Protein AF-A0A165GI80-F1 (afdb_monomer_lite)

Structure (mmCIF, N/CA/C/O backbone):
data_AF-A0A165GI80-F1
#
_entry.id   AF-A0A165GI80-F1
#
loop_
_atom_site.group_PDB
_atom_site.id
_atom_site.type_symbol
_atom_site.label_atom_id
_atom_site.label_alt_id
_atom_site.label_comp_id
_atom_site.label_asym_id
_atom_site.label_entity_id
_atom_site.label_seq_id
_atom_site.pdbx_PDB_ins_code
_atom_site.Cartn_x
_atom_site.Cartn_y
_atom_site.Cartn_z
_atom_site.occupancy
_atom_site.B_iso_or_equiv
_atom_site.auth_seq_id
_atom_site.auth_comp_id
_atom_site.auth_asym_id
_atom_site.auth_atom_id
_atom_site.pdbx_PDB_model_num
ATOM 1 N N . MET A 1 1 ? -18.991 0.329 0.826 1.00 58.81 1 MET A N 1
ATOM 2 C CA . MET A 1 1 ? -17.826 -0.432 1.341 1.00 58.81 1 MET A CA 1
ATOM 3 C C . MET A 1 1 ? -17.377 0.219 2.638 1.00 58.81 1 MET A C 1
ATOM 5 O O . MET A 1 1 ? -17.502 1.433 2.725 1.00 58.81 1 MET A O 1
ATOM 9 N N . LYS A 1 2 ? -16.945 -0.561 3.637 1.00 80.25 2 LYS A N 1
ATOM 10 C CA . LYS A 1 2 ? -16.537 -0.055 4.958 1.00 80.25 2 LYS A CA 1
ATOM 11 C C . LYS A 1 2 ? -15.014 0.068 5.020 1.00 80.25 2 LYS A C 1
ATOM 13 O O . LYS A 1 2 ? -14.326 -0.814 4.509 1.00 80.25 2 LYS A O 1
ATOM 18 N N . ASP A 1 3 ? -14.537 1.133 5.648 1.00 90.56 3 ASP A N 1
ATOM 19 C CA . ASP A 1 3 ? -13.119 1.329 5.944 1.00 90.56 3 ASP A CA 1
ATOM 20 C C . ASP A 1 3 ? -12.696 0.386 7.079 1.00 90.56 3 ASP A C 1
ATOM 22 O O . ASP A 1 3 ? -13.454 0.160 8.028 1.00 90.56 3 ASP A O 1
ATOM 26 N N . ILE A 1 4 ? -11.514 -0.213 6.945 1.00 93.44 4 ILE A N 1
ATOM 27 C CA . ILE A 1 4 ? -10.971 -1.189 7.895 1.00 93.44 4 ILE A CA 1
ATOM 28 C C . ILE A 1 4 ? -9.681 -0.624 8.479 1.00 93.44 4 ILE A C 1
ATOM 30 O O . ILE A 1 4 ? -8.802 -0.215 7.726 1.00 93.44 4 ILE A O 1
ATOM 34 N N . GLU A 1 5 ? -9.554 -0.611 9.800 1.00 95.50 5 GLU A N 1
ATOM 35 C CA . GLU A 1 5 ? -8.328 -0.171 10.468 1.00 95.50 5 GLU A CA 1
ATOM 36 C C . GLU A 1 5 ? -7.202 -1.196 10.291 1.00 95.50 5 GLU A C 1
ATOM 38 O O . GLU A 1 5 ? -7.407 -2.402 10.464 1.00 95.50 5 GLU A O 1
ATOM 43 N N . PHE A 1 6 ? -6.006 -0.712 9.963 1.00 95.31 6 PHE A N 1
ATOM 44 C CA . PHE A 1 6 ? -4.783 -1.504 9.894 1.00 95.31 6 PHE A CA 1
ATOM 45 C C . PHE A 1 6 ? -3.704 -0.913 10.798 1.00 95.31 6 PHE A C 1
ATOM 47 O O . PHE A 1 6 ? -3.725 0.281 11.087 1.00 95.31 6 PHE A O 1
ATOM 54 N N . TRP A 1 7 ? -2.755 -1.753 11.211 1.00 96.12 7 TRP A N 1
ATOM 55 C CA . TRP A 1 7 ? -1.645 -1.366 12.096 1.00 96.12 7 TRP A CA 1
ATOM 56 C C . TRP A 1 7 ? -0.256 -1.734 11.540 1.00 96.12 7 TRP A C 1
ATOM 58 O O . TRP A 1 7 ? 0.767 -1.416 12.145 1.00 96.12 7 TRP A O 1
ATOM 68 N N . ARG A 1 8 ? -0.186 -2.396 10.375 1.00 96.25 8 ARG A N 1
ATOM 69 C CA . ARG A 1 8 ? 1.077 -2.727 9.694 1.00 96.25 8 ARG A CA 1
ATOM 70 C C . ARG A 1 8 ? 0.877 -2.989 8.207 1.00 96.25 8 ARG A C 1
ATOM 72 O O . ARG A 1 8 ? -0.082 -3.663 7.822 1.00 96.25 8 ARG A O 1
ATOM 79 N N . VAL A 1 9 ? 1.835 -2.553 7.393 1.00 96.38 9 VAL A N 1
ATOM 80 C CA . VAL A 1 9 ? 1.894 -2.826 5.948 1.00 96.38 9 VAL A CA 1
ATOM 81 C C . VAL A 1 9 ? 3.196 -3.529 5.558 1.00 96.38 9 VAL A C 1
ATOM 83 O O . VAL A 1 9 ? 4.232 -3.344 6.196 1.00 96.38 9 VAL A O 1
ATOM 86 N N . SER A 1 10 ? 3.127 -4.338 4.504 1.00 96.62 10 SER A N 1
ATOM 87 C CA . SER A 1 10 ? 4.260 -4.926 3.787 1.00 96.62 10 SER A CA 1
ATOM 88 C C . SER A 1 10 ? 4.109 -4.588 2.309 1.00 96.62 10 SER A C 1
ATOM 90 O O . SER A 1 10 ? 3.096 -4.945 1.703 1.00 96.62 10 SER A O 1
ATOM 92 N N . LEU A 1 11 ? 5.086 -3.889 1.743 1.00 95.50 11 LEU A N 1
ATOM 93 C CA . LEU A 1 11 ? 5.107 -3.414 0.362 1.00 95.50 11 LEU A CA 1
ATOM 94 C C . LEU A 1 11 ? 6.454 -3.821 -0.251 1.00 95.50 11 LEU A C 1
ATOM 96 O O . LEU A 1 11 ? 7.480 -3.242 0.101 1.00 95.50 11 LEU A O 1
ATOM 100 N N . ASN A 1 12 ? 6.467 -4.817 -1.146 1.00 92.44 12 ASN A N 1
ATOM 101 C CA . ASN A 1 12 ? 7.707 -5.508 -1.534 1.00 92.44 12 ASN A CA 1
ATOM 102 C C . ASN A 1 12 ? 8.447 -6.032 -0.280 1.00 92.44 12 ASN A C 1
ATOM 104 O O . ASN A 1 12 ? 7.811 -6.556 0.636 1.00 92.44 12 ASN A O 1
ATOM 108 N N . ASP A 1 13 ? 9.766 -5.837 -0.215 1.00 90.94 13 ASP A N 1
ATOM 109 C CA . ASP A 1 13 ? 10.611 -6.204 0.929 1.00 90.94 13 ASP A CA 1
ATOM 110 C C . ASP A 1 13 ? 10.507 -5.214 2.105 1.00 90.94 13 ASP A C 1
ATOM 112 O O . ASP A 1 13 ? 11.137 -5.401 3.147 1.00 90.94 13 ASP A O 1
ATOM 116 N N . TRP A 1 14 ? 9.729 -4.137 1.958 1.00 94.94 14 TRP A N 1
ATOM 117 C CA . TRP A 1 14 ? 9.594 -3.105 2.977 1.00 94.94 14 TRP A CA 1
ATOM 118 C C . TRP A 1 14 ? 8.416 -3.390 3.908 1.00 94.94 14 TRP A C 1
ATOM 120 O O . TRP A 1 14 ? 7.280 -3.561 3.469 1.00 94.94 14 TRP A O 1
ATOM 130 N N . VAL A 1 15 ? 8.678 -3.403 5.214 1.00 95.38 15 VAL A N 1
ATOM 131 C CA . VAL A 1 15 ? 7.687 -3.686 6.259 1.00 95.38 15 VAL A CA 1
ATOM 132 C C . VAL A 1 15 ? 7.680 -2.547 7.265 1.00 95.38 15 VAL A C 1
ATOM 134 O O . VAL A 1 15 ? 8.741 -2.133 7.729 1.00 95.38 15 VAL A O 1
ATOM 137 N N . TYR A 1 16 ? 6.492 -2.077 7.647 1.00 96.19 16 TYR A N 1
ATOM 138 C CA . TYR A 1 16 ? 6.375 -0.959 8.579 1.00 96.19 16 TYR A CA 1
ATOM 139 C C . TYR A 1 16 ? 5.119 -1.037 9.445 1.00 96.19 16 TYR A C 1
ATOM 141 O O . TYR A 1 16 ? 4.028 -1.341 8.954 1.00 96.19 16 TYR A O 1
ATOM 149 N N . GLU A 1 17 ? 5.284 -0.760 10.737 1.00 96.38 17 GLU A N 1
ATOM 150 C CA . GLU A 1 17 ? 4.185 -0.624 11.695 1.00 96.38 17 GLU A CA 1
ATOM 151 C C . GLU A 1 17 ? 3.607 0.788 11.599 1.00 96.38 17 GLU A C 1
ATOM 153 O O . GLU A 1 17 ? 4.319 1.785 11.695 1.00 96.38 17 GLU A O 1
ATOM 158 N N . VAL A 1 18 ? 2.308 0.874 11.331 1.00 95.19 18 VAL A N 1
ATOM 159 C CA . VAL A 1 18 ? 1.626 2.128 11.015 1.00 95.19 18 VAL A CA 1
ATOM 160 C C . VAL A 1 18 ? 0.128 1.968 11.185 1.00 95.19 18 VAL A C 1
ATOM 162 O O . VAL A 1 18 ? -0.458 1.015 10.679 1.00 95.19 18 VAL A O 1
ATOM 165 N N . ASN A 1 19 ? -0.503 2.959 11.805 1.00 95.31 19 ASN A N 1
ATOM 166 C CA . ASN A 1 19 ? -1.953 3.027 11.864 1.00 95.31 19 ASN A CA 1
ATOM 167 C C . ASN A 1 19 ? -2.530 3.716 10.626 1.00 95.31 19 ASN A C 1
ATOM 169 O O . ASN A 1 19 ? -1.995 4.709 10.115 1.00 95.31 19 ASN A O 1
ATOM 173 N N . GLY A 1 20 ? -3.651 3.194 10.153 1.00 95.00 20 GLY A N 1
ATOM 174 C CA . GLY A 1 20 ? -4.383 3.778 9.046 1.00 95.00 20 GLY A CA 1
ATOM 175 C C . GLY A 1 20 ? -5.684 3.051 8.769 1.00 95.00 20 GLY A C 1
ATOM 176 O O . GLY A 1 20 ? -6.081 2.140 9.494 1.00 95.00 20 GLY A O 1
ATOM 177 N N . THR A 1 21 ? -6.348 3.451 7.692 1.00 95.88 21 THR A N 1
ATOM 178 C CA . THR A 1 21 ? -7.526 2.754 7.183 1.00 95.88 21 THR A CA 1
ATOM 179 C C . THR A 1 21 ? -7.298 2.283 5.759 1.00 95.88 21 THR A C 1
ATOM 181 O O . THR A 1 21 ? -6.634 2.943 4.959 1.00 95.88 21 THR A O 1
ATOM 184 N N . ILE A 1 22 ? -7.837 1.109 5.447 1.00 95.06 22 ILE A N 1
ATOM 185 C CA . ILE A 1 22 ? -7.825 0.533 4.112 1.00 95.06 22 ILE A CA 1
ATOM 186 C C . ILE A 1 22 ? -9.248 0.336 3.607 1.00 95.06 22 ILE A C 1
ATOM 188 O O . ILE A 1 22 ? -10.136 -0.129 4.329 1.00 95.06 22 ILE A O 1
ATOM 192 N N . ARG A 1 23 ? -9.449 0.638 2.327 1.00 93.56 23 ARG A N 1
ATOM 193 C CA . ARG A 1 23 ? -10.662 0.305 1.585 1.00 93.56 23 ARG A CA 1
ATOM 194 C C . ARG A 1 23 ? -10.291 -0.531 0.370 1.00 93.56 23 ARG A C 1
ATOM 196 O O . ARG A 1 23 ? -9.523 -0.100 -0.480 1.00 93.56 23 ARG A O 1
ATOM 203 N N . ARG A 1 24 ? -10.854 -1.734 0.271 1.00 90.31 24 ARG A N 1
ATOM 204 C CA . ARG A 1 24 ? -10.589 -2.674 -0.830 1.00 90.31 24 ARG A CA 1
ATOM 205 C C . ARG A 1 24 ? -11.621 -2.566 -1.951 1.00 90.31 24 ARG A C 1
ATOM 207 O O . ARG A 1 24 ? -12.787 -2.293 -1.686 1.00 90.31 24 ARG A O 1
ATOM 214 N N . SER A 1 25 ? -11.206 -2.880 -3.172 1.00 89.00 25 SER A N 1
ATOM 215 C CA . SER A 1 25 ? -12.052 -3.081 -4.355 1.00 89.00 25 SER A CA 1
ATOM 216 C C . SER A 1 25 ? -11.587 -4.326 -5.126 1.00 89.00 25 SER A C 1
ATOM 218 O O . SER A 1 25 ? -10.579 -4.933 -4.765 1.00 89.00 25 SER A O 1
ATOM 220 N N . SER A 1 26 ? -12.288 -4.719 -6.193 1.00 86.19 26 SER A N 1
ATOM 221 C CA . SER A 1 26 ? -11.850 -5.834 -7.051 1.00 86.19 26 SER A CA 1
ATOM 222 C C . SER A 1 26 ? -10.535 -5.558 -7.790 1.00 86.19 26 SER A C 1
ATOM 224 O O . SER A 1 26 ? -9.814 -6.495 -8.114 1.00 86.19 26 SER A O 1
ATOM 226 N N . ASN A 1 27 ? -10.221 -4.284 -8.039 1.00 89.44 27 ASN A N 1
ATOM 227 C CA . ASN A 1 27 ? -9.128 -3.868 -8.921 1.00 89.44 27 ASN A CA 1
ATOM 228 C C . ASN A 1 27 ? -8.001 -3.158 -8.162 1.00 89.44 27 ASN A C 1
ATOM 230 O O . ASN A 1 27 ? -7.134 -2.560 -8.786 1.00 89.44 27 ASN A O 1
ATOM 234 N N . GLY A 1 2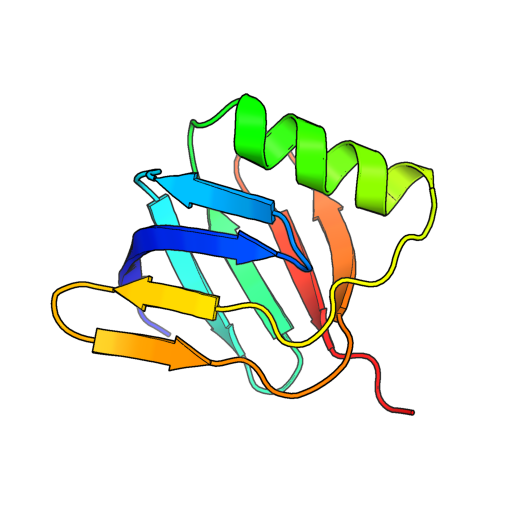8 ? -8.017 -3.160 -6.829 1.00 93.62 28 GLY A N 1
ATOM 235 C CA . GLY A 1 28 ? -7.112 -2.314 -6.058 1.00 93.62 28 GLY A CA 1
ATOM 236 C C . GLY A 1 28 ? -7.560 -2.059 -4.629 1.00 93.62 28 GLY A C 1
ATOM 237 O O . GLY A 1 28 ? -8.589 -2.572 -4.178 1.00 93.62 28 GLY A O 1
ATOM 238 N N . PHE A 1 29 ? -6.815 -1.211 -3.935 1.00 94.75 29 PHE A N 1
ATOM 239 C CA . PHE A 1 29 ? -7.163 -0.728 -2.606 1.00 94.75 29 PHE A CA 1
ATOM 240 C C . PHE A 1 29 ? -6.694 0.712 -2.383 1.00 94.75 29 PHE A C 1
ATOM 242 O O . PHE A 1 29 ? -5.754 1.196 -3.005 1.00 94.75 29 PHE A O 1
ATOM 249 N N . GLU A 1 30 ? -7.389 1.398 -1.486 1.00 95.50 30 GLU A N 1
ATOM 250 C CA . GLU A 1 30 ? -7.087 2.745 -1.018 1.00 95.50 30 GLU A CA 1
ATOM 251 C C . GLU A 1 30 ? -6.527 2.647 0.402 1.00 95.50 30 GLU A C 1
ATOM 253 O O . GLU A 1 30 ? -7.144 2.013 1.260 1.00 95.50 30 GLU A O 1
ATOM 258 N N . LEU A 1 31 ? -5.374 3.266 0.646 1.00 95.56 31 LEU A N 1
ATOM 259 C CA . LEU A 1 31 ? -4.772 3.442 1.964 1.00 95.56 31 LEU A CA 1
ATOM 260 C C . LEU A 1 31 ? -4.954 4.889 2.422 1.00 95.56 31 LEU A C 1
ATOM 262 O O . LEU A 1 31 ? -4.758 5.820 1.643 1.00 95.56 31 LEU A O 1
ATOM 266 N N . ARG A 1 32 ? -5.247 5.079 3.706 1.00 95.94 32 ARG A N 1
ATOM 267 C CA . ARG A 1 32 ? -5.199 6.377 4.384 1.00 95.94 32 ARG A CA 1
ATOM 268 C C . ARG A 1 32 ? -4.370 6.233 5.643 1.00 95.94 32 ARG A C 1
ATOM 270 O O . ARG A 1 32 ? -4.638 5.352 6.457 1.00 95.94 32 ARG A O 1
ATOM 277 N N . THR A 1 33 ? -3.360 7.072 5.803 1.00 95.06 33 THR A N 1
ATOM 278 C CA . THR A 1 33 ? -2.489 7.074 6.980 1.00 95.06 33 THR A CA 1
ATOM 279 C C . THR A 1 33 ? -1.837 8.438 7.140 1.00 95.06 33 THR A C 1
ATOM 281 O O . THR A 1 33 ? -1.581 9.125 6.154 1.00 95.06 33 THR A O 1
ATOM 284 N N . GLU A 1 34 ? -1.535 8.816 8.377 1.00 94.69 34 GLU A N 1
ATOM 285 C CA . GLU A 1 34 ? -0.737 10.003 8.695 1.00 94.69 34 GLU A CA 1
ATOM 286 C C . GLU A 1 34 ? 0.774 9.721 8.652 1.00 94.69 34 GLU A C 1
ATOM 288 O O . GLU A 1 34 ? 1.577 10.635 8.805 1.00 94.69 34 GLU A O 1
ATOM 293 N N . SER A 1 35 ? 1.192 8.468 8.423 1.00 95.06 35 SER A N 1
ATOM 294 C CA . SER A 1 35 ? 2.612 8.116 8.366 1.00 95.06 35 SER A CA 1
ATOM 295 C C . SER A 1 35 ? 3.297 8.719 7.142 1.00 95.06 35 SER A C 1
ATOM 297 O O . SER A 1 35 ? 3.158 8.229 6.018 1.00 95.06 35 SER A O 1
ATOM 299 N N . GLU A 1 36 ? 4.122 9.735 7.381 1.00 94.88 36 GLU A N 1
ATOM 300 C CA . GLU A 1 36 ? 4.967 10.340 6.350 1.00 94.88 36 GLU A CA 1
ATOM 301 C C . GLU A 1 36 ? 5.974 9.344 5.760 1.00 94.88 36 GLU A C 1
ATOM 303 O O . GLU A 1 36 ? 6.324 9.449 4.589 1.00 94.88 36 GLU A O 1
ATOM 308 N N . THR A 1 37 ? 6.384 8.317 6.511 1.00 95.44 37 THR A N 1
ATOM 309 C CA . THR A 1 37 ? 7.272 7.263 6.001 1.00 95.44 37 THR A CA 1
ATOM 310 C C . THR A 1 37 ? 6.586 6.403 4.939 1.00 95.44 37 THR A C 1
ATOM 312 O O . THR A 1 37 ? 7.151 6.189 3.866 1.00 95.44 37 THR A O 1
ATOM 315 N N . VAL A 1 38 ? 5.352 5.951 5.193 1.00 95.31 38 VAL A N 1
ATOM 316 C CA . VAL A 1 38 ? 4.567 5.190 4.204 1.00 95.31 38 VAL A CA 1
ATOM 317 C C . VAL A 1 38 ? 4.257 6.060 2.987 1.00 95.31 38 VAL A C 1
ATOM 319 O O . VAL A 1 38 ? 4.406 5.608 1.852 1.00 95.31 38 VAL A O 1
ATOM 322 N N . LYS A 1 39 ? 3.877 7.325 3.213 1.00 95.62 39 LYS A N 1
ATOM 323 C CA . LYS A 1 39 ? 3.633 8.296 2.140 1.00 95.62 39 LYS A CA 1
ATOM 324 C C . LYS A 1 39 ? 4.878 8.512 1.281 1.00 95.62 39 LYS A C 1
ATOM 326 O O . LYS A 1 39 ? 4.775 8.461 0.062 1.00 95.62 39 LYS A O 1
ATOM 331 N N . ALA A 1 40 ? 6.047 8.719 1.883 1.00 95.44 40 ALA A N 1
ATOM 332 C CA . ALA A 1 40 ? 7.296 8.915 1.152 1.00 95.44 40 ALA A CA 1
ATOM 333 C C . ALA A 1 40 ? 7.670 7.680 0.318 1.00 95.44 40 ALA A C 1
ATOM 335 O O . ALA A 1 40 ? 8.048 7.821 -0.844 1.00 95.44 40 ALA A O 1
ATOM 336 N N . PHE A 1 41 ? 7.504 6.474 0.873 1.00 95.88 41 PHE A N 1
ATOM 337 C CA . PHE A 1 41 ? 7.736 5.230 0.137 1.00 95.88 41 PHE A CA 1
ATOM 338 C C . PHE A 1 41 ? 6.820 5.116 -1.088 1.00 95.88 41 PHE A C 1
ATOM 340 O O . PHE A 1 41 ? 7.301 4.900 -2.198 1.00 95.88 41 PHE A O 1
ATOM 347 N N . LEU A 1 42 ? 5.508 5.291 -0.900 1.00 96.31 42 LEU A N 1
ATOM 348 C CA . LEU A 1 42 ? 4.525 5.160 -1.979 1.00 96.31 42 LEU A CA 1
ATOM 349 C C . LEU A 1 42 ? 4.664 6.273 -3.023 1.00 96.31 42 LEU A C 1
ATOM 351 O O . LEU A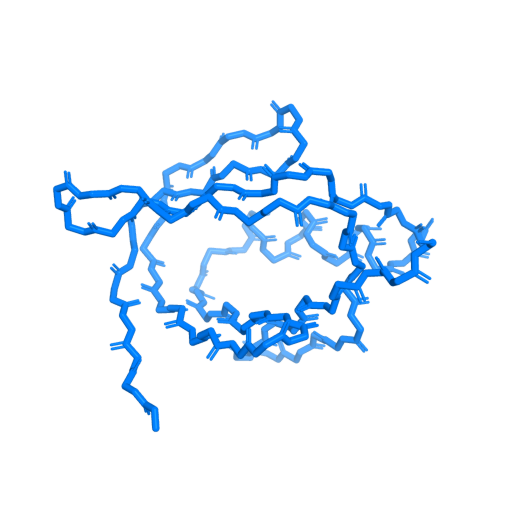 1 42 ? 4.504 6.008 -4.211 1.00 96.31 42 LEU A O 1
ATOM 355 N N . ARG A 1 43 ? 5.027 7.490 -2.601 1.00 96.19 43 ARG A N 1
ATOM 356 C CA . ARG A 1 43 ? 5.341 8.600 -3.506 1.00 96.19 43 ARG A CA 1
ATOM 357 C C . ARG A 1 43 ? 6.534 8.270 -4.395 1.00 96.19 43 ARG A C 1
ATOM 359 O O . ARG A 1 43 ? 6.418 8.409 -5.604 1.00 96.19 43 ARG A O 1
ATOM 366 N N . ARG A 1 44 ? 7.630 7.766 -3.819 1.00 96.25 44 ARG A N 1
ATOM 367 C CA . ARG A 1 44 ? 8.796 7.298 -4.583 1.00 96.25 44 ARG A CA 1
ATOM 368 C C . ARG A 1 44 ? 8.392 6.228 -5.597 1.00 96.25 44 ARG A C 1
ATOM 370 O O . ARG A 1 44 ? 8.789 6.312 -6.752 1.00 96.25 44 ARG A O 1
ATOM 377 N N . CYS A 1 45 ? 7.583 5.247 -5.187 1.00 96.62 45 CYS A N 1
ATOM 378 C CA . CYS A 1 45 ? 7.106 4.221 -6.113 1.00 96.62 45 CYS A CA 1
ATOM 379 C C . CYS A 1 45 ? 6.269 4.809 -7.256 1.00 96.62 45 CYS A C 1
ATOM 381 O O . CYS A 1 45 ? 6.409 4.368 -8.388 1.00 96.62 45 CYS A O 1
ATOM 383 N N . MET A 1 46 ? 5.437 5.815 -6.979 1.00 96.19 46 MET A N 1
ATOM 384 C CA . MET A 1 46 ? 4.665 6.520 -8.003 1.00 96.19 46 MET A CA 1
ATOM 385 C C . MET A 1 46 ? 5.566 7.303 -8.972 1.00 96.19 46 MET A C 1
ATOM 387 O O . MET A 1 46 ? 5.396 7.191 -10.178 1.00 96.19 46 MET A O 1
ATOM 391 N N . GLU A 1 47 ? 6.530 8.070 -8.455 1.00 96.38 47 GLU A N 1
ATOM 392 C CA . GLU A 1 47 ? 7.446 8.910 -9.247 1.00 96.38 47 GLU A CA 1
ATOM 393 C C . GLU A 1 47 ? 8.383 8.088 -10.143 1.00 96.38 47 GLU A C 1
ATOM 395 O O . GLU A 1 47 ? 8.721 8.522 -11.242 1.00 96.38 47 GLU A O 1
ATOM 400 N N . ASN A 1 48 ? 8.776 6.899 -9.685 1.00 96.88 48 ASN A N 1
ATOM 401 C CA . ASN A 1 48 ? 9.683 5.999 -10.396 1.00 96.88 48 ASN A CA 1
ATOM 402 C C . ASN A 1 48 ? 8.966 4.889 -11.185 1.00 96.88 48 ASN A C 1
ATOM 404 O O . ASN A 1 48 ? 9.637 3.996 -11.698 1.00 96.88 48 ASN A O 1
ATOM 408 N N . GLU A 1 49 ? 7.629 4.892 -11.231 1.00 95.12 49 GLU A N 1
ATOM 409 C CA . GLU A 1 49 ? 6.820 3.825 -11.846 1.00 95.12 49 GLU A CA 1
ATOM 410 C C . GLU A 1 49 ? 7.150 2.414 -11.295 1.00 95.12 49 GLU A C 1
ATOM 412 O O . GLU A 1 49 ? 7.110 1.405 -12.002 1.00 95.12 49 GLU A O 1
ATOM 417 N N . GLU A 1 50 ? 7.488 2.321 -10.005 1.00 96.75 50 GLU A N 1
ATOM 418 C CA . GLU A 1 50 ? 7.825 1.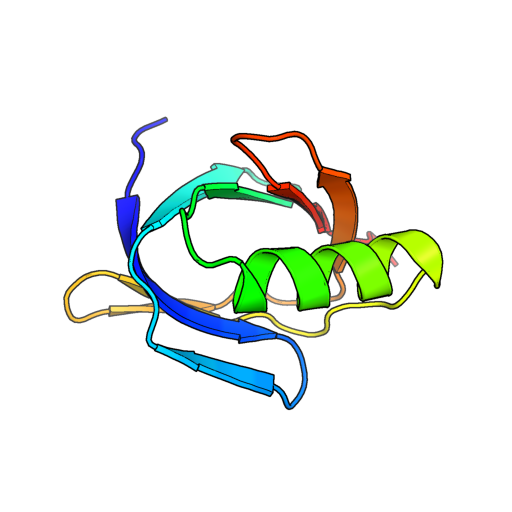053 -9.357 1.00 96.75 50 GLU A CA 1
ATOM 419 C C . GLU A 1 50 ? 6.580 0.207 -9.077 1.00 96.75 50 GLU A C 1
ATOM 421 O O . GLU A 1 50 ? 5.548 0.680 -8.590 1.00 96.75 50 GLU A O 1
ATOM 426 N N . VAL A 1 51 ? 6.728 -1.099 -9.298 1.00 96.81 51 VAL A N 1
ATOM 427 C CA . VAL A 1 51 ? 5.700 -2.098 -9.009 1.00 96.81 51 VAL A CA 1
ATOM 428 C C . VAL A 1 51 ? 5.806 -2.581 -7.561 1.00 96.81 51 VAL A C 1
ATOM 430 O O . VAL A 1 51 ? 6.885 -2.901 -7.056 1.00 96.81 51 VAL A O 1
ATOM 433 N N . ILE A 1 52 ? 4.655 -2.676 -6.898 1.00 97.12 52 ILE A N 1
ATOM 434 C CA . ILE A 1 52 ? 4.489 -3.257 -5.566 1.00 97.12 52 ILE A CA 1
ATOM 435 C C . ILE A 1 52 ? 3.926 -4.670 -5.725 1.00 97.12 52 ILE A C 1
ATOM 437 O O . ILE A 1 52 ? 2.775 -4.858 -6.116 1.00 97.12 52 ILE A O 1
ATOM 441 N N . ASN A 1 53 ? 4.738 -5.668 -5.406 1.00 95.88 53 ASN A N 1
ATOM 442 C CA . ASN A 1 53 ? 4.420 -7.080 -5.537 1.00 95.88 53 ASN A CA 1
ATOM 443 C C . ASN A 1 53 ? 3.777 -7.591 -4.247 1.00 95.88 53 ASN A C 1
ATOM 445 O O . ASN A 1 53 ? 4.333 -7.430 -3.160 1.00 95.88 53 ASN A O 1
ATOM 449 N N . ASN A 1 54 ? 2.626 -8.247 -4.386 1.00 94.75 54 ASN A N 1
ATOM 450 C CA . ASN A 1 54 ? 1.945 -8.997 -3.332 1.00 94.75 54 ASN A CA 1
ATOM 451 C C . ASN A 1 54 ? 1.827 -8.268 -1.973 1.00 94.75 54 ASN A C 1
ATOM 453 O O . ASN A 1 54 ? 2.246 -8.821 -0.949 1.00 94.75 54 ASN A O 1
ATOM 457 N N . PRO A 1 55 ? 1.283 -7.034 -1.920 1.00 95.88 55 PRO A N 1
ATOM 458 C CA . PRO A 1 55 ? 1.244 -6.277 -0.678 1.00 95.88 55 PRO A CA 1
ATOM 459 C C . PRO A 1 55 ? 0.380 -6.957 0.392 1.00 95.88 55 PRO A C 1
ATOM 461 O O . PRO A 1 55 ? -0.629 -7.611 0.104 1.00 95.88 55 PRO A O 1
ATOM 464 N N . ILE A 1 56 ? 0.769 -6.764 1.654 1.00 95.69 56 ILE A N 1
ATOM 465 C CA . ILE A 1 56 ? 0.094 -7.333 2.828 1.00 95.69 56 ILE A CA 1
ATOM 466 C C . ILE A 1 56 ? -0.271 -6.216 3.797 1.00 95.69 56 ILE A C 1
ATOM 468 O O . ILE A 1 56 ? 0.565 -5.379 4.132 1.00 95.69 56 ILE A O 1
ATOM 472 N N . VAL A 1 57 ? -1.508 -6.219 4.287 1.00 95.50 57 VAL A N 1
ATOM 473 C CA . VAL A 1 57 ? -2.007 -5.237 5.257 1.00 95.50 57 VAL A CA 1
ATOM 474 C C . VAL A 1 57 ? -2.605 -5.964 6.456 1.00 95.50 57 VAL A C 1
ATOM 476 O O . VAL A 1 57 ? -3.515 -6.773 6.301 1.00 95.50 57 VAL A O 1
ATOM 479 N N . ASN A 1 58 ? -2.094 -5.696 7.655 1.00 95.75 58 ASN A N 1
ATOM 480 C CA . ASN A 1 58 ? -2.535 -6.350 8.888 1.00 95.75 58 ASN A CA 1
ATOM 481 C C . ASN A 1 58 ? -3.670 -5.545 9.523 1.00 95.75 58 ASN A C 1
ATOM 483 O O . ASN A 1 58 ? -3.471 -4.383 9.877 1.00 95.75 58 ASN A O 1
ATOM 487 N N . VAL A 1 59 ? -4.842 -6.164 9.672 1.00 92.56 59 VAL A N 1
ATOM 488 C CA . VAL A 1 59 ? -6.059 -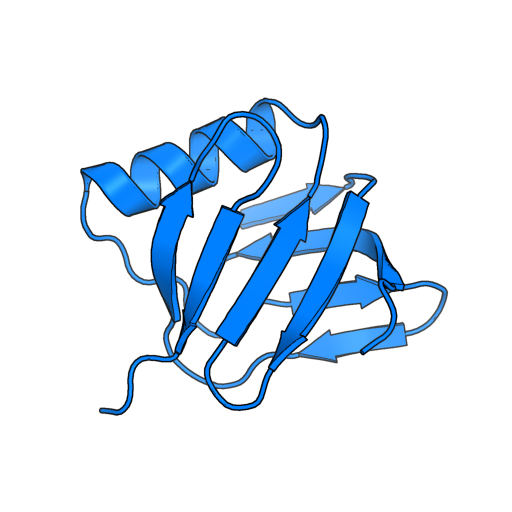5.548 10.217 1.00 92.56 59 VAL A CA 1
ATOM 489 C C . VAL A 1 59 ? -6.553 -6.329 11.430 1.00 92.56 59 VAL A C 1
ATOM 491 O O . VAL A 1 59 ? -6.796 -7.533 11.355 1.00 92.56 59 VAL A O 1
ATOM 494 N N . GLY A 1 60 ? -6.707 -5.668 12.579 1.00 86.00 60 GLY A N 1
ATOM 495 C CA . GLY A 1 60 ? -7.048 -6.359 13.829 1.00 86.00 60 GLY A CA 1
ATOM 496 C C . GLY A 1 60 ? -6.124 -7.561 14.092 1.00 86.00 60 GLY A C 1
ATOM 497 O O . GLY A 1 60 ? -4.909 -7.402 14.141 1.00 86.00 60 GLY A O 1
ATOM 498 N N . GLN A 1 61 ? -6.689 -8.767 14.216 1.00 85.00 61 GLN A N 1
ATOM 499 C CA . GLN A 1 61 ? -5.936 -10.026 14.378 1.00 85.00 61 GLN A CA 1
ATOM 500 C C . GLN A 1 61 ? -5.706 -10.804 13.066 1.00 85.00 61 GLN A C 1
ATOM 502 O O . GLN A 1 61 ? -5.255 -11.945 13.091 1.00 85.00 61 GLN A O 1
ATOM 507 N N . SER A 1 62 ? -6.063 -10.237 11.916 1.00 90.00 62 SER A N 1
ATOM 508 C CA . SER A 1 62 ? -5.976 -10.881 10.600 1.00 90.00 62 SER A CA 1
ATOM 509 C C . SER A 1 62 ? -5.023 -10.134 9.667 1.00 90.00 62 SER A C 1
ATOM 511 O O . SER A 1 62 ? -4.665 -8.982 9.902 1.00 90.00 62 SER A O 1
ATOM 513 N N . PHE A 1 63 ? -4.639 -10.773 8.563 1.00 89.81 63 PHE A N 1
ATOM 514 C CA . PHE A 1 63 ? -3.933 -10.118 7.466 1.00 89.81 63 PHE A CA 1
ATOM 515 C C . PHE A 1 63 ? -4.761 -10.187 6.183 1.00 89.81 63 PHE A C 1
ATOM 517 O O . PHE A 1 63 ? -5.405 -11.190 5.874 1.00 89.81 63 PHE A O 1
ATOM 524 N N . HIS A 1 64 ? -4.730 -9.102 5.422 1.00 89.25 64 HIS A N 1
ATOM 525 C CA . HIS A 1 64 ? -5.214 -9.046 4.056 1.00 89.25 64 HIS A CA 1
ATOM 526 C C . HIS A 1 64 ? -4.025 -9.141 3.111 1.00 89.25 64 HIS A C 1
ATOM 528 O O . HIS A 1 64 ? -3.185 -8.244 3.065 1.00 89.25 64 HIS A O 1
ATOM 534 N N . PHE A 1 65 ? -3.974 -10.242 2.366 1.00 88.50 65 PHE A N 1
ATOM 535 C CA . PHE A 1 65 ? -3.011 -10.470 1.298 1.00 88.50 65 PHE A CA 1
ATOM 536 C C . PHE A 1 65 ? -3.624 -10.078 -0.048 1.00 88.50 65 PHE A C 1
ATOM 538 O O . PHE A 1 65 ? -4.726 -10.524 -0.382 1.00 88.50 65 PHE A O 1
ATOM 545 N N . TYR A 1 66 ? -2.906 -9.276 -0.829 1.00 91.00 66 TYR A N 1
ATOM 546 C CA . TYR A 1 66 ? 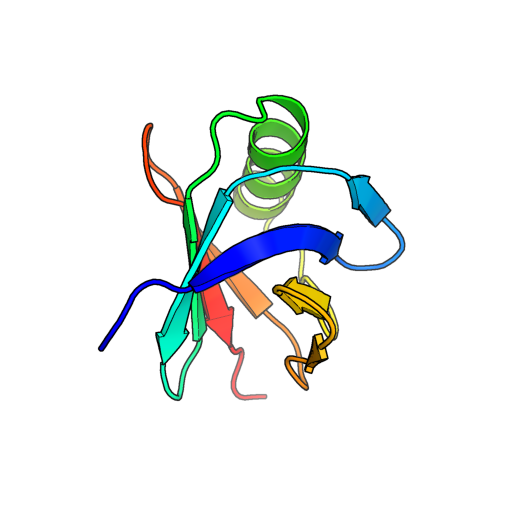-3.338 -8.836 -2.150 1.00 91.00 66 TYR A CA 1
ATOM 547 C C . TYR A 1 66 ? -2.454 -9.471 -3.220 1.00 91.00 66 TYR A C 1
ATOM 549 O O . TYR A 1 66 ? -1.364 -8.991 -3.495 1.00 91.00 66 TYR A O 1
ATOM 557 N N . ALA A 1 67 ? -2.931 -10.553 -3.836 1.00 90.31 67 ALA A N 1
ATOM 558 C CA . ALA A 1 67 ? -2.172 -11.268 -4.858 1.00 90.31 67 ALA A CA 1
ATOM 559 C C . ALA A 1 67 ? -1.994 -10.437 -6.141 1.00 90.31 67 ALA A C 1
ATOM 561 O O . ALA A 1 67 ? -2.983 -9.937 -6.700 1.00 90.31 67 ALA A O 1
ATOM 562 N N . GLY A 1 68 ? -0.764 -10.406 -6.650 1.00 93.25 68 GLY A N 1
ATOM 563 C CA . GLY A 1 68 ? -0.377 -9.802 -7.921 1.00 93.25 68 GLY A CA 1
ATOM 564 C C . GLY A 1 68 ? 0.440 -8.524 -7.769 1.00 93.25 68 GLY A C 1
ATOM 565 O O . GLY A 1 68 ? 0.902 -8.170 -6.683 1.00 93.25 68 GLY A O 1
ATOM 566 N N . ASP A 1 69 ? 0.585 -7.841 -8.895 1.00 96.12 69 ASP A N 1
ATOM 567 C CA . ASP A 1 69 ? 1.391 -6.637 -9.026 1.00 96.12 69 ASP A CA 1
ATOM 568 C C . ASP A 1 69 ? 0.490 -5.408 -8.921 1.00 96.12 69 ASP A C 1
ATOM 570 O O . ASP A 1 69 ? -0.605 -5.380 -9.485 1.00 96.12 69 ASP A O 1
ATOM 574 N N . PHE A 1 70 ? 0.942 -4.385 -8.206 1.00 97.19 70 PHE A N 1
ATOM 575 C CA . PHE A 1 70 ? 0.203 -3.146 -7.999 1.00 97.19 70 PHE A CA 1
ATOM 576 C C . PHE A 1 70 ? 1.060 -1.942 -8.359 1.00 97.19 70 PHE A C 1
ATOM 578 O O . PHE A 1 70 ? 2.274 -1.956 -8.184 1.00 97.19 70 PHE A O 1
ATOM 585 N N . GLN A 1 71 ? 0.408 -0.878 -8.806 1.00 97.31 71 GLN A N 1
ATOM 586 C CA . GLN A 1 71 ? 1.026 0.430 -8.999 1.00 97.31 71 GLN A CA 1
ATOM 587 C C . GLN A 1 71 ? 0.255 1.487 -8.212 1.00 97.31 71 GLN A C 1
ATOM 589 O O . GLN A 1 71 ? -0.964 1.378 -8.031 1.00 97.31 71 GLN A O 1
ATOM 594 N N . VAL A 1 72 ? 0.953 2.524 -7.761 1.00 97.25 72 VAL A N 1
ATOM 595 C CA . VAL A 1 72 ? 0.314 3.701 -7.167 1.00 97.25 72 VAL A CA 1
ATOM 596 C C . VAL A 1 72 ? -0.213 4.569 -8.309 1.00 97.25 72 VAL A C 1
ATOM 598 O O . VAL A 1 72 ? 0.571 5.068 -9.105 1.00 97.25 72 VAL A O 1
ATOM 601 N N . ILE A 1 73 ? -1.536 4.722 -8.420 1.00 95.75 73 ILE A N 1
ATOM 602 C CA . ILE A 1 73 ? -2.164 5.491 -9.517 1.00 95.75 73 ILE A CA 1
ATOM 603 C C . ILE A 1 73 ? -2.591 6.898 -9.108 1.00 95.75 73 ILE A C 1
ATOM 605 O O . ILE A 1 73 ? -2.866 7.736 -9.961 1.00 95.75 73 ILE A O 1
ATOM 609 N N . ASN A 1 74 ? -2.720 7.141 -7.806 1.00 95.06 74 ASN A N 1
ATOM 610 C CA . ASN A 1 74 ? -3.050 8.449 -7.270 1.00 95.06 74 ASN A CA 1
ATOM 611 C C . ASN A 1 74 ? -2.569 8.544 -5.826 1.00 95.06 74 ASN A C 1
ATOM 613 O O . ASN A 1 74 ? -2.692 7.586 -5.057 1.00 95.06 74 ASN A O 1
ATOM 617 N N . MET A 1 75 ? -2.080 9.716 -5.455 1.00 94.12 75 MET A N 1
ATOM 618 C CA . MET A 1 75 ? -1.711 10.047 -4.094 1.00 94.12 75 MET A CA 1
ATOM 619 C C . MET A 1 75 ? -2.008 11.525 -3.860 1.00 94.12 75 MET A C 1
ATOM 621 O O . MET A 1 75 ? -1.422 12.391 -4.505 1.00 94.12 75 MET A O 1
ATOM 625 N N . ASP A 1 76 ? -2.914 11.806 -2.930 1.00 90.12 76 ASP A N 1
ATOM 626 C CA . ASP A 1 76 ? -3.151 13.156 -2.424 1.00 90.12 76 ASP A CA 1
ATOM 627 C C . ASP A 1 76 ? -2.787 13.235 -0.931 1.00 90.12 76 ASP A C 1
ATOM 629 O O . ASP A 1 76 ? -2.180 12.316 -0.374 1.00 90.12 76 ASP A O 1
ATOM 633 N N . GLY A 1 77 ? -3.074 14.368 -0.284 1.00 80.75 77 GLY A N 1
ATOM 634 C CA . GLY A 1 77 ? -2.711 14.591 1.119 1.00 80.75 77 GLY A CA 1
ATOM 635 C C . GLY A 1 77 ? -3.343 13.600 2.105 1.00 80.75 77 GLY A C 1
ATOM 636 O O . GLY A 1 77 ? -2.801 13.420 3.197 1.00 80.75 77 GLY A O 1
ATOM 637 N N . GLU A 1 78 ? -4.442 12.939 1.724 1.00 86.25 78 GLU A N 1
ATOM 638 C CA . GLU A 1 78 ? -5.250 12.100 2.617 1.00 86.25 78 GLU A CA 1
ATOM 639 C C . GLU A 1 78 ? -5.317 10.628 2.191 1.00 86.25 78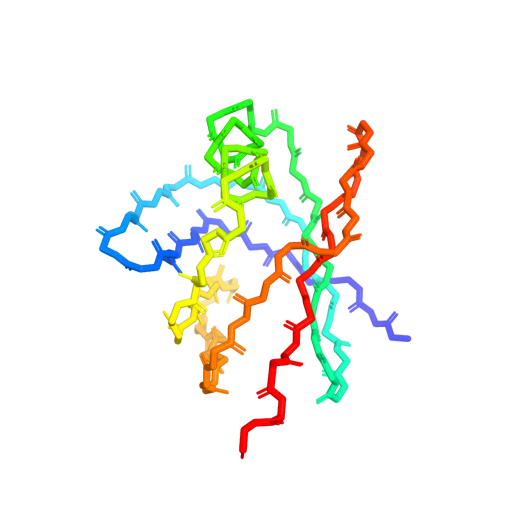 GLU A C 1
ATOM 641 O O . GLU A 1 78 ? -5.422 9.745 3.048 1.00 86.25 78 GLU A O 1
ATOM 646 N N . ARG A 1 79 ? -5.266 10.335 0.887 1.00 93.12 79 ARG A N 1
ATOM 647 C CA . ARG A 1 79 ? -5.445 8.979 0.349 1.00 93.12 79 ARG A CA 1
ATOM 648 C C . ARG A 1 79 ? -4.377 8.606 -0.673 1.00 93.12 79 ARG A C 1
ATOM 650 O O . ARG A 1 79 ? -3.957 9.408 -1.504 1.00 93.12 79 ARG A O 1
ATOM 657 N N . ILE A 1 80 ? -4.008 7.328 -0.652 1.00 96.38 80 ILE A N 1
ATOM 658 C CA . ILE A 1 80 ? -3.161 6.682 -1.652 1.00 96.38 80 ILE A CA 1
ATOM 659 C C . ILE A 1 80 ? -3.952 5.552 -2.308 1.00 96.38 80 ILE A C 1
ATOM 661 O O . ILE A 1 80 ? -4.527 4.718 -1.612 1.00 96.38 80 ILE A O 1
ATOM 665 N N . ILE A 1 81 ? -3.982 5.506 -3.638 1.00 96.50 81 ILE A N 1
ATOM 666 C CA . ILE A 1 81 ? -4.727 4.505 -4.408 1.00 96.50 81 ILE A CA 1
ATOM 667 C C . ILE A 1 81 ? -3.747 3.577 -5.121 1.00 96.50 81 ILE A C 1
ATOM 669 O O . ILE A 1 81 ? -2.970 4.012 -5.972 1.00 96.50 81 ILE A O 1
ATOM 673 N N . LEU A 1 82 ? -3.831 2.287 -4.800 1.00 97.00 82 LEU A N 1
ATOM 674 C CA . LEU A 1 82 ? -3.078 1.221 -5.442 1.00 97.00 82 LEU A CA 1
ATOM 675 C C . LEU A 1 82 ? -4.003 0.447 -6.380 1.00 97.00 82 LEU A C 1
ATOM 677 O O . LEU A 1 82 ? -5.015 -0.107 -5.945 1.00 97.00 82 LEU A O 1
ATOM 681 N N . SER A 1 83 ? -3.647 0.391 -7.661 1.00 96.69 83 SER A N 1
ATOM 682 C CA . SER A 1 83 ? -4.369 -0.380 -8.676 1.00 96.69 83 SER A CA 1
ATOM 683 C C . SER A 1 83 ? -3.625 -1.664 -8.982 1.00 96.69 83 SER A C 1
ATOM 685 O O . SER A 1 83 ? -2.413 -1.645 -9.188 1.00 96.69 83 SER A O 1
ATOM 687 N N . LYS A 1 84 ? -4.364 -2.766 -9.066 1.00 96.25 84 LYS A N 1
ATOM 688 C CA . LYS A 1 84 ? -3.850 -4.043 -9.540 1.00 96.25 84 LYS A CA 1
ATOM 689 C C . LYS A 1 84 ? -3.526 -3.941 -11.029 1.00 96.25 84 LYS A C 1
ATOM 691 O O . LYS A 1 84 ? -4.316 -3.399 -11.804 1.00 96.25 84 LYS A O 1
ATOM 696 N N . LEU A 1 85 ? -2.376 -4.474 -11.415 1.00 94.88 85 LEU A N 1
ATOM 697 C CA . LEU A 1 85 ? -1.977 -4.670 -12.796 1.00 94.88 85 LEU A CA 1
ATOM 698 C C . LEU A 1 85 ? -2.559 -5.998 -13.284 1.00 94.88 85 LEU A C 1
ATOM 700 O O . LEU A 1 85 ? -2.307 -7.056 -12.707 1.00 94.88 85 LEU A O 1
ATOM 704 N N . ASN A 1 86 ? -3.351 -5.934 -14.351 1.00 81.38 86 ASN A N 1
ATOM 705 C CA . ASN A 1 86 ? -3.816 -7.116 -15.066 1.00 81.38 86 ASN A CA 1
ATOM 706 C C . ASN A 1 86 ? -2.772 -7.427 -16.142 1.00 81.38 86 ASN A C 1
ATOM 708 O O . ASN A 1 86 ? -2.829 -6.855 -17.229 1.00 81.38 86 ASN A O 1
ATOM 712 N N . LYS A 1 87 ? -1.778 -8.242 -15.792 1.00 60.50 87 LYS A N 1
ATOM 713 C CA . LYS A 1 87 ? -0.858 -8.843 -16.763 1.00 60.50 87 LYS A CA 1
ATOM 714 C C . LYS A 1 87 ? -1.457 -10.128 -17.319 1.00 60.50 87 LYS A C 1
ATOM 716 O O . LYS A 1 87 ? -2.141 -10.829 -16.538 1.00 60.50 87 LYS A O 1
#

Foldseek 3Di:
DDWFWFQWKDWPPDIDGFIWTWDDDPFWIKTFGPDPVVVVVLVVCQVVVNKTAFMWTHTDPDIDTDHAIWHFPDDDPTMTIIGHDDD

Organism: NCBI:txid394098

Radius of gyration: 11.62 Å; chains: 1; bounding box: 28×26×31 Å

Sequence (87 aa):
MKDIEFWRVSLNDWVYEVNGTIRRSSNGFELRTESETVKAFLRRCMENEEVINNPIVNVGQSFHFYAGDFQVINMDGERIILSKLNK

Secondary structure (DSSP, 8-state):
---EEEEEEEETTEEEEEEEEEEEETTEEEEEE--HHHHHHHHHHHHTT--EES-EEEETTEEEE--SEEEEEEE-SS-EEEEEP--

pLDDT: mean 93.0, std 6.35, range [58.81, 97.31]